Protein AF-A0AAV7KMP4-F1 (afdb_monomer_lite)

Sequence (176 aa):
MRSPEFLTDLALMFDTLYELSNLSQMLQNREMTIISADKLIRKTIRRLEALQFKLGSKSLEVQTAVHSLSFHSITLHNQNIVTINKQRFLECLVNRMKDRLFVTTFSRSPTDQNICNTLMSEFSILNEDSWPIEHQPGYGESEIKSLCQRFGLNESLYVDTFVTIMKIPVHSCHPQ

Secondary structure (DSSP, 8-state):
---HHHHHHHHHHHHHHHHHHHHHHHHT-TT--HHHHHHHHHHHHHHHHHHHHS--HHHHHHHHHHHTTEETTEEP----PPPP-HHHHHHHHHHHHHTTSHHHHH-SSHHHHHHHHHHHHHHHTT-GGGS-SS--TTTTHHHHHHHHHHHT--HHHHHHHHHHHHT---------

pLDDT: mean 84.51, std 13.26, range [30.67, 97.31]

Organism: NCBI:txid111878

Structure (mmCIF, N/CA/C/O backbone):
data_AF-A0AAV7KMP4-F1
#
_entry.id   AF-A0AAV7KMP4-F1
#
loop_
_atom_site.group_PDB
_atom_site.id
_atom_site.type_symbol
_atom_site.label_atom_id
_atom_site.label_alt_id
_atom_site.label_comp_id
_atom_site.label_asym_id
_atom_site.label_entity_id
_atom_site.label_seq_id
_atom_site.pdbx_PDB_ins_code
_atom_site.Cartn_x
_atom_site.Cartn_y
_atom_site.Cartn_z
_atom_site.occupancy
_atom_site.B_iso_or_equiv
_atom_site.auth_seq_id
_atom_site.auth_comp_id
_atom_site.auth_asym_id
_atom_site.auth_atom_id
_atom_site.pdbx_PDB_model_num
ATOM 1 N N . MET A 1 1 ? -28.454 -0.815 19.092 1.00 59.06 1 MET A N 1
ATOM 2 C CA . MET A 1 1 ? -26.990 -0.725 18.902 1.00 59.06 1 MET A CA 1
ATOM 3 C C . MET A 1 1 ? -26.398 0.193 19.969 1.00 59.06 1 MET A C 1
ATOM 5 O O . MET A 1 1 ? -26.252 1.380 19.727 1.00 59.06 1 MET A O 1
ATOM 9 N N . ARG A 1 2 ? -26.156 -0.320 21.181 1.00 76.94 2 ARG A N 1
ATOM 10 C CA . ARG A 1 2 ? -25.552 0.436 22.301 1.00 76.94 2 ARG A CA 1
ATOM 11 C C . ARG A 1 2 ? -24.464 -0.399 22.980 1.00 76.94 2 ARG A C 1
ATOM 13 O O . ARG A 1 2 ? -24.413 -0.445 24.195 1.00 76.94 2 ARG A O 1
ATOM 20 N N . SER A 1 3 ? -23.674 -1.126 22.198 1.00 87.12 3 SER A N 1
ATOM 21 C CA . SER A 1 3 ? -22.664 -2.053 22.712 1.00 87.12 3 SER A CA 1
ATOM 22 C C . SER A 1 3 ? -21.264 -1.473 22.484 1.00 87.12 3 SER A C 1
ATOM 24 O O . SER A 1 3 ? -20.972 -1.059 21.355 1.00 87.12 3 SER A O 1
ATOM 26 N N . PRO A 1 4 ? -20.409 -1.426 23.524 1.00 88.44 4 PRO A N 1
ATOM 27 C CA . PRO A 1 4 ? -18.989 -1.105 23.384 1.00 88.44 4 PRO A CA 1
ATOM 28 C C . PRO A 1 4 ? -18.275 -2.001 22.370 1.00 88.44 4 PRO A C 1
ATOM 30 O O . PRO A 1 4 ? -17.462 -1.518 21.583 1.00 88.44 4 PRO A O 1
ATOM 33 N N . GLU A 1 5 ? -18.611 -3.292 22.359 1.00 91.00 5 GLU A N 1
ATO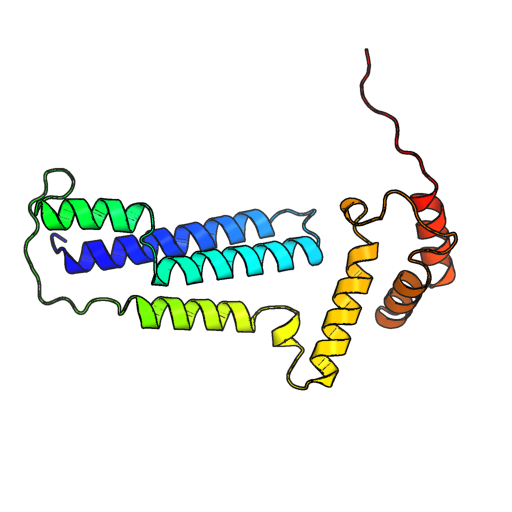M 34 C CA . GLU A 1 5 ? -18.045 -4.304 21.466 1.00 91.00 5 GLU A CA 1
ATOM 35 C C . GLU A 1 5 ? -18.305 -3.941 20.000 1.00 91.00 5 GLU A C 1
ATOM 37 O O . GLU A 1 5 ? -17.371 -3.798 19.212 1.00 91.00 5 GLU A O 1
ATOM 42 N N . PHE A 1 6 ? -19.569 -3.672 19.661 1.00 90.62 6 PHE A N 1
ATOM 43 C CA . PHE A 1 6 ? -19.962 -3.250 18.317 1.00 90.62 6 PHE A CA 1
ATOM 44 C C . PHE A 1 6 ? -19.290 -1.938 17.889 1.00 90.62 6 PHE A C 1
ATOM 46 O O . PHE A 1 6 ? -18.834 -1.818 16.754 1.00 90.62 6 PHE A O 1
ATOM 53 N N . LEU A 1 7 ? -19.230 -0.941 18.780 1.00 91.62 7 LEU A N 1
ATOM 54 C CA . LEU A 1 7 ? -18.573 0.334 18.473 1.00 91.62 7 LEU A CA 1
ATOM 55 C C . LEU A 1 7 ? -17.077 0.154 18.212 1.00 91.62 7 LEU A C 1
ATOM 57 O O . LEU A 1 7 ? -16.539 0.797 17.313 1.00 91.62 7 LEU A O 1
ATOM 61 N N . THR A 1 8 ? -16.417 -0.721 18.971 1.00 92.50 8 THR A N 1
ATOM 62 C CA . THR A 1 8 ? -14.990 -1.020 18.795 1.00 92.50 8 THR A CA 1
ATOM 63 C C . THR A 1 8 ? -14.733 -1.660 17.431 1.00 92.50 8 THR A C 1
ATOM 65 O O . THR A 1 8 ? -13.835 -1.223 16.709 1.00 92.50 8 THR A O 1
ATOM 68 N N . ASP A 1 9 ? -15.564 -2.627 17.036 1.00 94.50 9 ASP A N 1
ATOM 69 C CA . ASP A 1 9 ? -15.483 -3.265 15.719 1.00 94.50 9 ASP A CA 1
ATOM 70 C C . ASP A 1 9 ? -15.747 -2.267 14.584 1.00 94.50 9 ASP A C 1
ATOM 72 O O . ASP A 1 9 ? -15.010 -2.227 13.596 1.00 94.50 9 ASP A O 1
ATOM 76 N N . LEU A 1 10 ? -16.758 -1.407 14.740 1.00 94.12 10 LEU A N 1
ATOM 77 C CA . LEU A 1 10 ? -17.085 -0.380 13.755 1.00 94.12 10 LEU A CA 1
ATOM 78 C C . LEU A 1 10 ? -15.946 0.631 13.587 1.00 94.12 10 LEU A C 1
ATOM 80 O O . LEU A 1 10 ? -15.636 1.021 12.463 1.00 94.12 10 LEU A O 1
ATOM 84 N N . ALA A 1 11 ? -15.305 1.040 14.681 1.00 94.75 11 ALA A N 1
ATOM 85 C CA . ALA A 1 11 ? -14.173 1.957 14.637 1.00 94.75 11 ALA A CA 1
ATOM 86 C C . ALA A 1 11 ? -12.963 1.343 13.921 1.00 94.75 11 ALA A C 1
ATOM 88 O O . ALA A 1 11 ? -12.363 1.995 13.065 1.00 94.75 11 ALA A O 1
ATOM 89 N N . LEU A 1 12 ? -12.662 0.070 14.202 1.00 96.19 12 LEU A N 1
ATOM 90 C CA . LEU A 1 12 ? -11.618 -0.680 13.503 1.00 96.19 12 LEU A CA 1
ATOM 91 C C . LEU A 1 12 ? -11.901 -0.763 11.997 1.00 96.19 12 LEU A C 1
ATOM 93 O O . LEU A 1 12 ? -11.010 -0.518 11.177 1.00 96.19 12 LEU A O 1
ATOM 97 N N . MET A 1 13 ? -13.141 -1.096 11.625 1.00 96.44 13 MET A N 1
ATOM 98 C CA . MET A 1 13 ? -13.564 -1.135 10.226 1.00 96.44 13 MET A CA 1
ATOM 99 C C . MET A 1 13 ? -13.453 0.241 9.574 1.00 96.44 13 MET A C 1
ATOM 101 O O . MET A 1 13 ? -12.966 0.329 8.451 1.00 96.44 13 MET A O 1
ATOM 105 N N . PHE A 1 14 ? -13.853 1.307 10.267 1.00 96.81 14 PHE A N 1
ATOM 106 C CA . PHE A 1 14 ? -13.772 2.669 9.752 1.00 96.81 14 PHE A CA 1
ATOM 107 C C . PHE A 1 14 ? -12.330 3.074 9.450 1.00 96.81 14 PHE A C 1
ATOM 109 O O . PHE A 1 14 ? -12.043 3.486 8.329 1.00 96.81 14 PHE A O 1
ATOM 116 N N . ASP A 1 15 ? -11.418 2.929 10.416 1.00 97.00 15 ASP A N 1
ATOM 117 C CA . ASP A 1 15 ? -10.007 3.294 10.236 1.00 97.00 15 ASP A CA 1
ATOM 118 C C . ASP A 1 15 ? -9.378 2.512 9.069 1.00 97.00 15 ASP A C 1
ATOM 120 O O . ASP A 1 15 ? -8.630 3.059 8.259 1.00 97.00 15 ASP A O 1
ATOM 124 N N . THR A 1 16 ? -9.745 1.235 8.93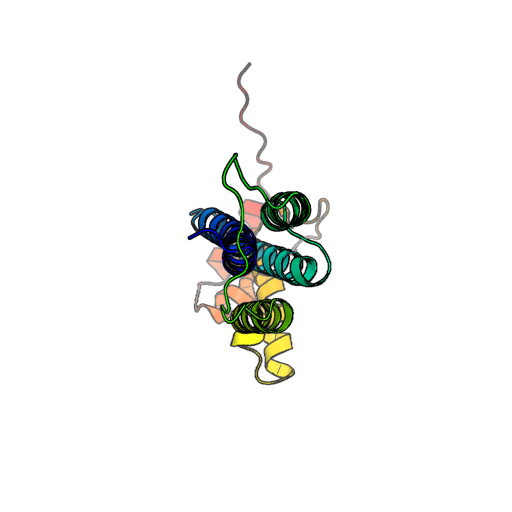5 1.00 97.00 16 THR A N 1
ATOM 125 C CA . THR A 1 16 ? -9.281 0.370 7.844 1.00 97.00 16 THR A CA 1
ATOM 126 C C . THR A 1 16 ? -9.846 0.799 6.488 1.00 97.00 16 THR A C 1
ATOM 128 O O . THR A 1 16 ? -9.104 0.951 5.517 1.00 97.00 16 THR A O 1
ATOM 131 N N . LEU A 1 17 ? -11.162 1.011 6.403 1.00 97.31 17 LEU A N 1
ATOM 132 C CA . LEU A 1 17 ? -11.842 1.440 5.180 1.00 97.31 17 LEU A CA 1
ATOM 133 C C . LEU A 1 17 ? -11.388 2.827 4.738 1.00 97.31 17 LEU A C 1
ATOM 135 O O . LEU A 1 17 ? -11.314 3.076 3.540 1.00 97.31 17 LEU A O 1
ATOM 139 N N . TYR A 1 18 ? -11.045 3.709 5.674 1.00 96.88 18 TYR A N 1
ATOM 140 C CA . TYR A 1 18 ? -10.494 5.022 5.369 1.00 96.88 18 TYR A CA 1
ATOM 141 C C . TYR A 1 18 ? -9.171 4.910 4.598 1.00 96.88 18 TYR A C 1
ATOM 143 O O . TYR A 1 18 ? -9.020 5.518 3.537 1.00 96.88 18 TYR A O 1
ATOM 151 N N . GLU A 1 19 ? -8.235 4.077 5.062 1.00 96.81 19 GLU A N 1
ATOM 152 C CA . GLU A 1 19 ? -6.967 3.850 4.353 1.00 96.81 19 GLU A CA 1
ATOM 153 C C . GLU A 1 19 ? -7.171 3.201 2.976 1.00 96.81 19 GLU A C 1
ATOM 155 O O . GLU A 1 19 ? -6.521 3.589 2.001 1.00 96.81 19 GLU A O 1
ATOM 160 N N . LEU A 1 20 ? -8.106 2.253 2.866 1.00 96.25 20 LEU A N 1
ATOM 161 C CA . LEU A 1 20 ? -8.442 1.612 1.590 1.00 96.25 20 LEU A CA 1
ATOM 162 C C . LEU A 1 20 ? -9.141 2.571 0.619 1.00 96.25 20 LEU A C 1
ATOM 164 O O . LEU A 1 20 ? -8.849 2.548 -0.576 1.00 96.25 20 LEU A O 1
ATOM 168 N N . SER A 1 21 ? -10.031 3.428 1.116 1.00 97.31 21 SER A N 1
ATOM 169 C CA . SER A 1 21 ? -10.719 4.449 0.325 1.00 97.31 21 SER A CA 1
ATOM 170 C C . SER A 1 21 ? -9.722 5.457 -0.231 1.00 97.31 21 SER A C 1
ATOM 172 O O . SER A 1 21 ? -9.739 5.730 -1.429 1.00 97.31 21 SER A O 1
ATOM 174 N N . ASN A 1 22 ? -8.804 5.946 0.608 1.00 96.56 22 ASN A N 1
ATOM 175 C CA . ASN A 1 22 ? -7.741 6.848 0.173 1.00 96.56 22 ASN A CA 1
ATOM 176 C C . ASN A 1 22 ? -6.878 6.199 -0.915 1.00 96.56 22 ASN A C 1
ATOM 178 O O . ASN A 1 22 ? -6.633 6.813 -1.949 1.00 96.56 22 ASN A O 1
ATOM 182 N N . LEU A 1 23 ? -6.452 4.944 -0.717 1.00 96.06 23 LEU A N 1
ATOM 183 C CA . LEU A 1 23 ? -5.695 4.214 -1.736 1.00 96.06 23 LEU A CA 1
ATOM 184 C C . LEU A 1 23 ? -6.487 4.102 -3.045 1.00 96.06 23 LEU A C 1
ATOM 186 O O . LEU A 1 23 ? -5.951 4.413 -4.103 1.00 96.06 23 LEU A O 1
ATOM 190 N N . SER A 1 24 ? -7.755 3.692 -2.973 1.00 96.06 24 SER A N 1
ATOM 191 C CA . SER A 1 24 ? -8.632 3.555 -4.140 1.00 96.06 24 SER A CA 1
ATOM 192 C C . SER A 1 24 ? -8.760 4.868 -4.912 1.00 96.06 24 SER A C 1
ATOM 194 O O . SER A 1 24 ? -8.582 4.882 -6.126 1.00 96.06 24 SER A O 1
ATOM 196 N N . GLN A 1 25 ? -8.994 5.983 -4.216 1.00 97.12 25 GLN A N 1
ATOM 197 C CA . GLN A 1 25 ? -9.084 7.307 -4.832 1.00 97.12 25 GLN A CA 1
ATOM 198 C C . GLN A 1 25 ? -7.778 7.712 -5.516 1.00 97.12 25 GLN A C 1
ATOM 200 O O . GLN A 1 25 ? -7.805 8.194 -6.645 1.00 97.12 25 GLN A O 1
ATOM 205 N N . MET A 1 26 ? -6.631 7.486 -4.870 1.00 95.81 26 MET A N 1
ATOM 206 C CA . MET A 1 26 ? -5.338 7.814 -5.470 1.00 95.81 26 MET A CA 1
ATOM 207 C C . MET A 1 26 ? -5.063 6.964 -6.717 1.00 95.81 26 MET A C 1
ATOM 209 O O . MET A 1 26 ? -4.617 7.501 -7.726 1.00 95.81 26 MET A O 1
ATOM 213 N N . LEU A 1 27 ? -5.366 5.662 -6.676 1.00 94.19 27 LEU A N 1
ATOM 214 C CA . LEU A 1 27 ? -5.171 4.742 -7.805 1.00 94.19 27 LEU A CA 1
ATOM 215 C C . LEU A 1 27 ? -6.098 5.021 -8.998 1.00 94.19 27 LEU A C 1
ATOM 217 O O . LEU A 1 27 ? -5.802 4.573 -10.099 1.00 94.19 27 LEU A O 1
ATOM 221 N N . GLN A 1 28 ? -7.192 5.760 -8.806 1.00 95.44 28 GLN A N 1
ATOM 222 C CA . GLN A 1 28 ? -8.085 6.178 -9.893 1.00 95.44 28 GLN A CA 1
ATOM 223 C C . GLN A 1 28 ? -7.536 7.356 -10.717 1.00 95.44 28 GLN A C 1
ATOM 225 O O . GLN A 1 28 ? -8.155 7.735 -11.714 1.00 95.44 28 GLN A O 1
ATOM 230 N N . ASN A 1 29 ? -6.392 7.942 -10.340 1.00 94.06 29 ASN A N 1
ATOM 231 C CA . ASN A 1 29 ? -5.748 8.972 -11.151 1.00 94.06 29 ASN A CA 1
ATOM 232 C C . ASN A 1 29 ? -5.337 8.398 -12.523 1.00 94.06 29 ASN A C 1
ATOM 234 O O . ASN A 1 29 ? -4.634 7.393 -12.597 1.00 94.06 29 ASN A O 1
ATOM 238 N N . ARG A 1 30 ? -5.745 9.057 -13.614 1.00 91.62 30 ARG A N 1
ATOM 239 C CA . ARG A 1 30 ? -5.421 8.643 -14.992 1.00 91.62 30 ARG A CA 1
ATOM 240 C C . ARG A 1 30 ? -3.934 8.747 -15.320 1.00 91.62 30 ARG A C 1
ATOM 242 O O . ARG A 1 30 ? -3.458 8.004 -16.166 1.00 91.62 30 ARG A O 1
ATOM 249 N N . GLU A 1 31 ? -3.221 9.635 -14.639 1.00 90.12 31 GLU A N 1
ATOM 250 C CA . GLU A 1 31 ? -1.772 9.823 -14.781 1.00 90.12 31 GLU A CA 1
ATOM 251 C C . GLU A 1 31 ? -0.977 8.918 -13.821 1.00 90.12 31 GLU A C 1
ATOM 253 O O . GLU A 1 31 ? 0.233 9.066 -13.659 1.00 90.12 31 GLU A O 1
ATOM 258 N N . MET A 1 32 ? -1.640 7.970 -13.146 1.00 90.62 32 MET A N 1
ATOM 259 C CA . MET A 1 32 ? -0.979 7.042 -12.234 1.00 90.62 32 MET A CA 1
ATOM 260 C C . MET A 1 32 ? 0.004 6.140 -12.986 1.00 90.62 32 MET A C 1
ATOM 262 O O . MET A 1 32 ? -0.390 5.282 -13.774 1.00 90.62 32 MET A O 1
ATOM 266 N N . THR A 1 33 ? 1.292 6.273 -12.675 1.00 89.00 33 THR A N 1
ATOM 267 C CA . THR A 1 33 ? 2.317 5.348 -13.167 1.00 89.00 33 THR A CA 1
ATOM 268 C C . THR A 1 33 ? 2.333 4.062 -12.341 1.00 89.00 33 THR A C 1
ATOM 270 O O . THR A 1 33 ? 1.991 4.055 -11.155 1.00 89.00 33 THR A O 1
ATOM 273 N N . ILE A 1 34 ? 2.800 2.963 -12.939 1.00 86.75 34 ILE A N 1
ATOM 274 C CA . ILE A 1 34 ? 2.973 1.673 -12.246 1.00 86.75 34 ILE A CA 1
ATOM 275 C C . ILE A 1 34 ? 3.880 1.830 -11.012 1.00 86.75 34 ILE A C 1
ATOM 277 O O . ILE A 1 34 ? 3.600 1.267 -9.953 1.00 86.75 34 ILE A O 1
ATOM 281 N N . ILE A 1 35 ? 4.930 2.652 -11.119 1.00 86.75 35 ILE A N 1
ATOM 282 C CA . ILE A 1 35 ? 5.872 2.934 -10.028 1.00 86.75 35 ILE A CA 1
ATOM 283 C C . ILE A 1 35 ? 5.182 3.655 -8.868 1.00 86.75 35 ILE A C 1
ATOM 285 O O . ILE A 1 35 ? 5.343 3.274 -7.706 1.00 86.75 35 ILE A O 1
ATOM 289 N N . SER A 1 36 ? 4.406 4.696 -9.169 1.00 88.75 36 SER A N 1
ATOM 290 C CA . SER A 1 36 ? 3.661 5.445 -8.159 1.00 88.75 36 SER A CA 1
ATOM 291 C C . SER A 1 36 ? 2.577 4.582 -7.514 1.00 88.75 36 SER A C 1
ATOM 293 O O . SER A 1 36 ? 2.443 4.596 -6.289 1.00 88.75 36 SER A O 1
ATOM 295 N N . ALA A 1 37 ? 1.875 3.757 -8.294 1.00 90.69 37 ALA A N 1
ATOM 296 C CA . ALA A 1 37 ? 0.882 2.818 -7.784 1.00 90.69 37 ALA A CA 1
ATOM 297 C C . ALA A 1 37 ? 1.494 1.812 -6.794 1.00 90.69 37 ALA A C 1
ATOM 299 O O . ALA A 1 37 ? 0.982 1.661 -5.683 1.00 90.69 37 ALA A O 1
ATOM 300 N N . ASP A 1 38 ? 2.619 1.173 -7.140 1.00 88.75 38 ASP A N 1
ATOM 301 C CA . ASP A 1 38 ? 3.323 0.240 -6.245 1.00 88.75 38 ASP A CA 1
ATOM 302 C C . ASP A 1 38 ? 3.767 0.935 -4.944 1.00 88.75 38 ASP A C 1
ATOM 304 O O . ASP A 1 38 ? 3.522 0.421 -3.845 1.00 88.75 38 ASP A O 1
ATOM 308 N N . LYS A 1 39 ? 4.321 2.154 -5.039 1.00 89.50 39 LYS A N 1
ATOM 309 C CA . LYS A 1 39 ? 4.680 2.969 -3.864 1.00 89.50 39 LYS A CA 1
ATOM 310 C C . LYS A 1 39 ? 3.469 3.239 -2.965 1.00 89.50 39 LYS A C 1
ATOM 312 O O . LYS A 1 39 ? 3.590 3.130 -1.741 1.00 89.50 39 LYS A O 1
ATOM 317 N N . LEU A 1 4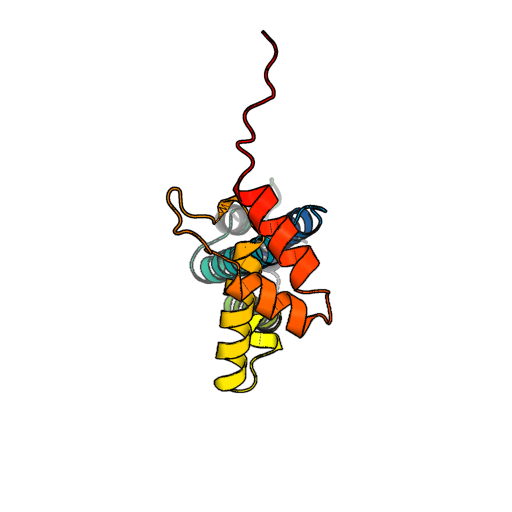0 ? 2.314 3.577 -3.540 1.00 93.44 40 LEU A N 1
ATOM 318 C CA . LEU A 1 40 ? 1.087 3.847 -2.787 1.00 93.44 40 LEU A CA 1
ATOM 319 C C . LEU A 1 40 ? 0.549 2.602 -2.092 1.00 93.44 40 LEU A C 1
ATOM 321 O O . LEU A 1 40 ? 0.266 2.661 -0.897 1.00 93.44 40 LEU A O 1
ATOM 325 N N . ILE A 1 41 ? 0.485 1.465 -2.788 1.00 93.50 41 ILE A N 1
ATOM 326 C CA . ILE A 1 41 ? 0.025 0.203 -2.195 1.00 93.50 41 ILE A CA 1
ATOM 327 C C . ILE A 1 41 ? 0.931 -0.182 -1.018 1.00 93.50 41 ILE A C 1
ATOM 329 O O . ILE A 1 41 ? 0.433 -0.474 0.071 1.00 93.50 41 ILE A O 1
ATOM 333 N N . ARG A 1 42 ? 2.262 -0.105 -1.175 1.00 92.88 42 ARG A N 1
ATOM 334 C CA . ARG A 1 42 ? 3.218 -0.377 -0.082 1.00 92.88 42 ARG A CA 1
ATOM 335 C C . ARG A 1 42 ? 3.066 0.591 1.085 1.00 92.88 42 ARG A C 1
ATOM 337 O O . ARG A 1 42 ? 3.164 0.178 2.239 1.00 92.88 42 ARG A O 1
ATOM 344 N N . LYS A 1 43 ? 2.833 1.875 0.809 1.00 94.88 43 LYS A N 1
ATOM 345 C CA . LYS A 1 43 ? 2.579 2.884 1.845 1.00 94.88 43 LYS A CA 1
ATOM 346 C C . LYS A 1 43 ? 1.307 2.557 2.629 1.00 94.88 43 LYS A C 1
ATOM 348 O O . LYS A 1 43 ? 1.346 2.604 3.856 1.00 94.88 43 LYS A O 1
ATOM 353 N N . THR A 1 44 ? 0.221 2.186 1.955 1.00 96.44 44 THR A N 1
ATOM 354 C CA . THR A 1 44 ? -1.033 1.782 2.607 1.00 96.44 44 THR A CA 1
ATOM 355 C C . THR A 1 44 ? -0.863 0.500 3.416 1.00 96.44 44 THR A C 1
ATOM 357 O O . THR A 1 44 ? -1.311 0.455 4.557 1.00 96.44 44 THR A O 1
ATOM 360 N N . ILE A 1 45 ? -0.133 -0.499 2.902 1.00 96.12 45 ILE A N 1
ATOM 361 C CA . ILE A 1 45 ? 0.220 -1.712 3.661 1.00 96.12 45 ILE A CA 1
ATOM 362 C C . ILE A 1 45 ? 0.905 -1.344 4.982 1.00 96.12 45 ILE A C 1
ATOM 364 O O . ILE A 1 45 ? 0.458 -1.788 6.035 1.00 96.12 45 ILE A O 1
ATOM 368 N N . ARG A 1 46 ? 1.920 -0.470 4.952 1.00 95.81 46 ARG A N 1
ATOM 369 C CA . ARG A 1 46 ? 2.622 -0.024 6.170 1.00 95.81 46 ARG A CA 1
ATOM 370 C C . ARG A 1 46 ? 1.701 0.686 7.160 1.00 95.81 46 ARG A C 1
ATOM 372 O O . ARG A 1 46 ? 1.865 0.532 8.366 1.00 95.81 46 ARG A O 1
ATOM 379 N N . ARG A 1 47 ? 0.733 1.472 6.677 1.00 95.56 47 ARG A N 1
ATOM 380 C CA . ARG A 1 47 ? -0.261 2.124 7.546 1.00 95.56 47 ARG A CA 1
ATOM 381 C C . ARG A 1 47 ? -1.180 1.105 8.215 1.00 95.56 47 ARG A C 1
ATOM 383 O O . ARG A 1 47 ? -1.406 1.205 9.415 1.00 95.56 47 ARG A O 1
ATOM 390 N N . LEU A 1 48 ? -1.649 0.101 7.476 1.00 96.12 48 LEU A N 1
ATOM 391 C CA . LEU A 1 48 ? -2.469 -0.985 8.021 1.00 96.12 48 LEU A CA 1
ATOM 392 C C . LEU A 1 48 ? -1.685 -1.877 8.998 1.00 96.12 48 LEU A C 1
ATOM 394 O O . LEU A 1 48 ? -2.231 -2.298 10.013 1.00 96.12 48 LEU A O 1
ATOM 398 N N . GLU A 1 49 ? -0.398 -2.122 8.747 1.00 95.81 49 GLU A N 1
ATOM 399 C CA . GLU A 1 49 ? 0.503 -2.774 9.709 1.00 95.81 49 GLU A CA 1
ATOM 400 C C . GLU A 1 49 ? 0.644 -1.936 10.984 1.00 95.81 49 GLU A C 1
ATOM 402 O O . GLU A 1 49 ? 0.533 -2.462 12.090 1.00 95.81 49 GLU A O 1
ATOM 407 N N . ALA A 1 50 ? 0.805 -0.616 10.854 1.00 95.31 50 ALA A N 1
ATOM 408 C CA . ALA A 1 50 ? 0.870 0.279 12.003 1.00 95.31 50 ALA A CA 1
ATOM 409 C C . ALA A 1 50 ? -0.422 0.262 12.838 1.00 95.31 50 ALA A C 1
ATOM 411 O O . ALA A 1 50 ? -0.335 0.399 14.059 1.00 95.31 50 ALA A O 1
ATOM 412 N N . LEU A 1 51 ? -1.594 0.024 12.228 1.00 94.38 51 LEU A N 1
ATOM 413 C CA . LEU A 1 51 ? -2.859 -0.119 12.962 1.00 94.38 51 LEU A CA 1
ATOM 414 C C . LEU A 1 51 ? -2.860 -1.308 13.931 1.00 94.38 51 LEU A C 1
ATOM 416 O O . LEU A 1 51 ? -3.646 -1.317 14.878 1.00 94.38 51 LEU A O 1
ATOM 420 N N . GLN A 1 52 ? -1.984 -2.302 13.753 1.00 90.81 52 GLN A N 1
ATOM 421 C CA . GLN A 1 52 ? -1.859 -3.418 14.698 1.00 90.81 52 GLN A CA 1
ATOM 422 C C . GLN A 1 52 ? -1.351 -2.915 16.055 1.00 90.81 52 GLN A C 1
ATOM 424 O O . GLN A 1 52 ? -1.931 -3.245 17.092 1.00 90.81 52 GLN A O 1
ATOM 429 N N . PHE A 1 53 ? -0.357 -2.025 16.032 1.00 90.50 53 PHE A N 1
ATOM 430 C CA . PHE A 1 53 ? 0.339 -1.518 17.217 1.00 90.50 53 PHE A CA 1
ATOM 431 C C . PHE A 1 53 ? -0.211 -0.181 17.729 1.00 90.50 53 PHE A C 1
ATOM 433 O O . PHE A 1 53 ? -0.150 0.098 18.924 1.00 90.50 53 PHE A O 1
ATOM 440 N N . LYS A 1 54 ? -0.764 0.650 16.841 1.00 92.81 54 LYS A N 1
ATOM 441 C CA . LYS A 1 54 ? -1.292 1.984 17.145 1.00 92.81 54 LYS A CA 1
ATOM 442 C C . LYS A 1 54 ? -2.768 2.066 16.767 1.00 92.81 54 LYS A C 1
ATOM 444 O O . LYS A 1 54 ? -3.170 1.576 15.721 1.00 92.81 54 LYS A O 1
ATOM 449 N N . LEU A 1 55 ? -3.589 2.692 17.607 1.00 88.06 55 LEU A N 1
ATOM 450 C CA . LEU A 1 55 ? -4.995 2.927 17.270 1.00 88.06 55 LEU A CA 1
ATOM 451 C C . LEU A 1 55 ? -5.128 3.986 16.169 1.00 88.06 55 LEU A C 1
ATOM 453 O O . LEU A 1 55 ? -4.395 4.979 16.160 1.00 88.06 55 LEU A O 1
ATOM 457 N N . GLY A 1 56 ? -6.076 3.764 15.256 1.00 91.31 56 GLY A N 1
ATOM 458 C CA . GLY A 1 56 ? -6.514 4.785 14.312 1.00 91.31 56 GLY A CA 1
ATOM 459 C C . GLY A 1 56 ? -7.331 5.875 15.008 1.00 91.31 56 GLY A C 1
ATOM 460 O O . GLY A 1 56 ? -7.633 5.788 16.202 1.00 91.31 56 GLY A O 1
ATOM 461 N N . SER A 1 57 ? -7.654 6.939 14.275 1.00 93.12 57 SER A N 1
ATOM 462 C CA . SER A 1 57 ? -8.309 8.115 14.852 1.00 93.12 57 SER A CA 1
ATOM 463 C C . SER A 1 57 ? -9.695 7.783 15.401 1.00 93.12 57 SER A C 1
ATOM 465 O O . SER A 1 57 ? -10.021 8.220 16.506 1.00 93.12 57 SER A O 1
ATOM 467 N N . LYS A 1 58 ? -10.484 6.962 14.692 1.00 93.75 58 LYS A N 1
ATOM 468 C CA . LYS A 1 58 ? -11.799 6.533 15.184 1.00 93.75 58 LYS A CA 1
ATOM 469 C C . LYS A 1 58 ? -11.700 5.506 16.290 1.00 93.75 58 LYS A C 1
ATOM 471 O O . LYS A 1 58 ? -12.457 5.597 17.254 1.00 93.75 58 LYS A O 1
ATOM 476 N N . SER A 1 59 ? -10.749 4.583 16.215 1.00 93.19 59 SER A N 1
ATOM 477 C CA . SER A 1 59 ? -10.511 3.634 17.306 1.00 93.19 59 SER A CA 1
ATOM 478 C C . SER A 1 59 ? -10.128 4.342 18.612 1.00 93.19 59 SER A C 1
ATOM 480 O O . SER A 1 59 ? -10.562 3.918 19.679 1.00 93.19 59 SER A O 1
ATOM 482 N N . LEU A 1 60 ? -9.367 5.441 18.547 1.00 93.94 60 LEU A N 1
ATOM 483 C CA . LEU A 1 60 ? -9.003 6.247 19.718 1.00 93.94 60 LEU A CA 1
ATOM 484 C C . LEU A 1 60 ? -10.207 7.009 20.304 1.00 93.94 60 LEU A C 1
ATOM 486 O O . LEU A 1 60 ? -10.401 7.036 21.522 1.00 93.94 60 LEU A O 1
ATOM 490 N N . GLU A 1 61 ? -11.037 7.598 19.438 1.00 93.06 61 GLU A N 1
ATOM 491 C CA . GLU A 1 61 ? -12.290 8.259 19.829 1.00 93.06 61 GLU A CA 1
ATOM 492 C C . GLU A 1 61 ? -13.219 7.277 20.560 1.00 93.06 61 GLU A C 1
ATOM 494 O O . GLU A 1 61 ? -13.685 7.555 21.667 1.00 93.06 61 GLU A O 1
ATOM 499 N N . VAL A 1 62 ? -13.427 6.091 19.981 1.00 91.75 62 VAL A N 1
ATOM 500 C CA . VAL A 1 62 ? -14.274 5.054 20.577 1.00 91.75 62 VAL A CA 1
ATOM 501 C C . VAL A 1 62 ? -13.670 4.495 21.859 1.00 91.75 62 VAL A C 1
ATOM 503 O O . VAL A 1 62 ? -14.408 4.311 22.820 1.00 91.75 62 VAL A O 1
ATOM 506 N N . GLN A 1 63 ? -12.353 4.294 21.944 1.00 91.94 63 GLN A N 1
ATOM 507 C CA . GLN A 1 63 ? -11.714 3.853 23.189 1.00 91.94 63 GLN A CA 1
ATOM 508 C C . GLN A 1 63 ? -12.006 4.818 24.349 1.00 91.94 63 GLN A C 1
ATOM 510 O O . GLN A 1 63 ? -12.322 4.383 25.458 1.00 91.94 63 GLN A O 1
ATOM 515 N N . THR A 1 64 ? -11.955 6.123 24.079 1.00 90.81 64 THR A N 1
ATOM 516 C CA . THR A 1 64 ? -12.275 7.159 25.071 1.00 90.81 64 THR A CA 1
ATOM 517 C C . THR A 1 64 ? -13.744 7.081 25.493 1.00 90.81 64 THR A C 1
ATOM 519 O O . THR A 1 64 ? -14.052 7.117 26.683 1.00 90.81 64 THR A O 1
ATOM 522 N N . ALA A 1 65 ? -14.650 6.896 24.532 1.00 88.00 65 ALA A N 1
ATO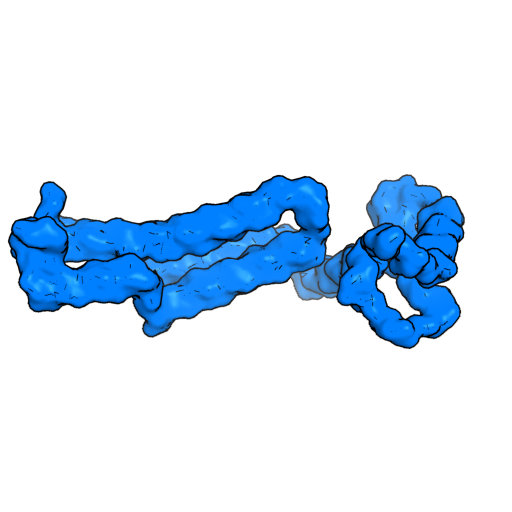M 523 C CA . ALA A 1 65 ? -16.086 6.789 24.781 1.00 88.00 65 ALA A CA 1
ATOM 524 C C . ALA A 1 65 ? -16.504 5.508 25.523 1.00 88.00 65 ALA A C 1
ATOM 526 O O . ALA A 1 65 ? -17.433 5.513 26.334 1.00 88.00 65 ALA A O 1
ATOM 527 N N . VAL A 1 66 ? -15.809 4.398 25.265 1.00 88.31 66 VAL A N 1
ATOM 528 C CA . VAL A 1 66 ? -15.991 3.142 25.999 1.00 88.31 66 VAL A CA 1
ATOM 529 C C . VAL A 1 66 ? -15.558 3.320 27.453 1.00 88.31 66 VAL A C 1
ATOM 531 O O . VAL A 1 66 ? -16.279 2.886 28.349 1.00 88.31 66 VAL A O 1
ATOM 534 N N . HIS A 1 67 ? -14.453 4.028 27.708 1.00 86.56 67 HIS A N 1
ATOM 535 C CA . HIS A 1 67 ? -14.021 4.355 29.070 1.00 86.56 67 HIS A CA 1
ATOM 536 C C . HIS A 1 67 ? -15.027 5.260 29.805 1.00 86.56 67 HIS A C 1
ATOM 538 O O . HIS A 1 67 ? -15.261 5.081 30.997 1.00 86.56 67 HIS A O 1
ATOM 544 N N . SER A 1 68 ? -15.665 6.210 29.112 1.00 85.75 68 SER A N 1
ATOM 545 C CA . SER A 1 68 ? -16.721 7.060 29.684 1.00 85.75 68 SER A CA 1
ATOM 546 C C . SER A 1 68 ? -18.118 6.423 29.681 1.00 85.75 68 SER A C 1
ATOM 548 O O . SER A 1 68 ? -19.086 7.108 30.024 1.00 85.75 68 SER A O 1
ATOM 550 N N . LEU A 1 69 ? -18.250 5.152 29.265 1.00 83.31 69 LEU A N 1
ATOM 551 C CA . LEU A 1 69 ? -19.515 4.410 29.101 1.00 83.31 69 LEU A CA 1
ATOM 552 C C . LEU A 1 69 ? -20.599 5.183 28.331 1.00 83.31 69 LEU A C 1
ATOM 554 O O . LEU A 1 69 ? -21.803 4.970 28.508 1.00 83.31 69 LEU A O 1
ATOM 558 N N . SER A 1 70 ? -20.176 6.102 27.470 1.00 84.94 70 SER A N 1
ATOM 559 C CA . SER A 1 70 ? -21.061 7.008 26.758 1.00 84.94 70 SER A CA 1
ATOM 560 C C . SER A 1 70 ? -20.428 7.456 25.451 1.00 84.94 70 SER A C 1
ATOM 562 O O . SER A 1 70 ? -19.286 7.907 25.414 1.00 84.94 70 SER A O 1
ATOM 564 N N . PHE A 1 71 ? -21.195 7.360 24.371 1.00 83.38 71 PHE A N 1
ATOM 565 C CA . PHE A 1 71 ? -20.804 7.846 23.053 1.00 83.38 71 PHE A CA 1
ATOM 566 C C . PHE A 1 71 ? -21.869 8.821 22.558 1.00 83.38 71 PHE A C 1
ATOM 568 O O . PHE A 1 71 ? -23.027 8.431 22.433 1.00 83.38 71 PHE A O 1
ATOM 575 N N . HIS A 1 72 ? -21.505 10.086 22.314 1.00 79.94 72 HIS A N 1
ATOM 576 C CA . HIS A 1 72 ? -22.436 11.133 21.858 1.00 79.94 72 HIS A CA 1
ATOM 577 C C . HIS A 1 72 ? -23.762 11.160 22.652 1.00 79.94 72 HIS A C 1
ATOM 579 O O . HIS A 1 72 ? -24.850 11.115 22.083 1.00 79.94 72 HIS A O 1
ATOM 585 N N . SER A 1 73 ? -23.661 11.180 23.987 1.00 81.19 73 SER A N 1
ATOM 586 C CA . SER A 1 73 ? -24.803 11.189 24.924 1.00 81.19 73 SER A CA 1
ATOM 587 C C . SER A 1 73 ? -25.652 9.908 24.964 1.00 81.19 73 SER A C 1
ATOM 589 O O . SER A 1 73 ? -26.695 9.881 25.616 1.00 81.19 73 SER A O 1
ATOM 591 N N . ILE A 1 74 ? -25.203 8.824 24.327 1.00 83.94 74 ILE A N 1
ATOM 592 C CA . ILE A 1 74 ? -25.826 7.499 24.403 1.00 83.94 74 ILE A CA 1
ATOM 593 C C . ILE A 1 74 ? -25.046 6.639 25.396 1.00 83.94 74 ILE A C 1
ATOM 595 O O . ILE A 1 74 ? -23.862 6.379 25.188 1.00 83.94 74 ILE A O 1
ATOM 599 N N . THR A 1 75 ? -25.711 6.157 26.447 1.00 85.69 75 THR A N 1
ATOM 600 C CA . THR A 1 75 ? -25.124 5.201 27.396 1.00 85.69 75 THR A CA 1
ATOM 601 C C . THR A 1 75 ? -24.883 3.853 26.727 1.00 85.69 75 THR A C 1
ATOM 603 O O . THR A 1 75 ? -25.755 3.323 26.029 1.00 85.69 75 THR A O 1
ATOM 606 N N . LEU A 1 76 ? -23.698 3.298 26.953 1.00 85.31 76 LEU A N 1
ATOM 607 C CA . LEU A 1 76 ? -23.309 1.997 26.435 1.00 85.31 76 LEU A CA 1
ATOM 608 C C . LEU A 1 76 ? -23.649 0.898 27.444 1.00 85.31 76 LEU A C 1
ATOM 610 O O . LEU A 1 76 ? -23.463 1.050 28.649 1.00 85.31 76 LEU A O 1
ATOM 614 N N . HIS A 1 77 ? -24.146 -0.219 26.935 1.00 84.81 77 HIS A N 1
ATOM 615 C CA . HIS A 1 77 ? -24.467 -1.416 27.691 1.00 84.81 77 HIS A CA 1
ATOM 616 C C . HIS A 1 77 ? -23.744 -2.595 27.056 1.00 84.81 77 HIS A C 1
ATOM 618 O O . HIS A 1 77 ? -23.874 -2.827 25.853 1.00 84.81 77 HIS A O 1
ATOM 624 N N . ASN A 1 78 ? -23.011 -3.348 27.869 1.00 79.75 78 ASN A N 1
ATOM 625 C CA . ASN A 1 78 ? -22.312 -4.536 27.397 1.00 79.75 78 ASN A CA 1
ATOM 626 C C . ASN A 1 78 ? -23.326 -5.537 26.838 1.00 79.75 78 ASN A C 1
ATOM 628 O O . ASN A 1 78 ? -24.359 -5.816 27.455 1.00 79.75 78 ASN A O 1
ATOM 632 N N . GLN A 1 79 ? -23.033 -6.061 25.656 1.00 79.88 79 GLN A N 1
ATOM 633 C CA . GLN A 1 79 ? -23.807 -7.123 25.029 1.00 79.88 79 GLN A CA 1
ATOM 634 C C . GLN A 1 79 ? -22.846 -8.259 24.697 1.00 79.88 79 GLN A C 1
ATOM 636 O O . GLN A 1 79 ? -21.705 -8.010 24.323 1.00 79.88 79 GLN A O 1
ATOM 641 N N . ASN A 1 80 ? -23.306 -9.507 24.806 1.00 76.06 80 ASN A N 1
ATOM 642 C CA . ASN A 1 80 ? -22.520 -10.671 24.390 1.00 76.06 80 ASN A CA 1
ATOM 643 C C . ASN A 1 80 ? -22.453 -10.736 22.858 1.00 76.06 80 ASN A C 1
ATOM 645 O O . ASN A 1 80 ? -23.138 -11.537 22.222 1.00 76.06 80 ASN A O 1
ATOM 649 N N . ILE A 1 81 ? -21.657 -9.849 22.269 1.00 85.69 81 ILE A N 1
ATOM 650 C CA . ILE A 1 81 ? -21.355 -9.798 20.845 1.00 85.69 81 ILE A CA 1
ATOM 651 C C . ILE A 1 81 ? -19.952 -10.363 20.654 1.00 85.69 81 ILE A C 1
ATOM 653 O O . ILE A 1 81 ? -19.017 -10.006 21.368 1.00 85.69 81 ILE A O 1
ATOM 657 N N . VAL A 1 82 ? -19.811 -11.260 19.681 1.00 86.81 82 VAL A N 1
ATOM 658 C CA . VAL A 1 82 ? -18.498 -11.737 19.247 1.00 86.81 82 VAL A CA 1
ATOM 659 C C . VAL A 1 82 ? -17.789 -10.588 18.540 1.00 86.81 82 VAL A C 1
ATOM 661 O O . VAL A 1 82 ? -18.274 -10.116 17.515 1.00 86.81 82 VAL A O 1
ATOM 664 N N . THR A 1 83 ? -16.655 -10.159 19.087 1.00 90.12 83 THR A N 1
ATOM 665 C CA . THR A 1 83 ? -15.849 -9.071 18.531 1.00 90.12 83 THR A CA 1
ATOM 666 C C . THR A 1 83 ? -14.908 -9.548 17.437 1.00 90.12 83 THR A C 1
ATOM 668 O O . THR A 1 83 ? -14.468 -10.705 17.400 1.00 90.12 83 THR A O 1
ATOM 671 N N . ILE A 1 84 ? -14.543 -8.630 16.548 1.00 92.81 84 ILE A N 1
ATOM 672 C CA . ILE A 1 84 ? -13.501 -8.863 15.557 1.00 92.81 84 ILE A CA 1
ATOM 673 C C . ILE A 1 84 ? -12.160 -8.998 16.283 1.00 92.81 84 ILE A C 1
ATOM 675 O O . ILE A 1 84 ? -11.719 -8.118 17.022 1.00 92.81 84 ILE A O 1
ATOM 679 N N . ASN A 1 85 ? -11.439 -10.089 16.012 1.00 94.44 85 ASN A N 1
ATOM 680 C CA . ASN A 1 85 ? -10.041 -10.185 16.417 1.00 94.44 85 ASN A CA 1
ATOM 681 C C . ASN A 1 85 ? -9.211 -9.209 15.568 1.00 94.44 85 ASN A C 1
ATOM 683 O O . ASN A 1 85 ? -8.841 -9.527 14.435 1.00 94.44 85 ASN A O 1
ATOM 687 N N . LYS A 1 86 ? -8.926 -8.028 16.131 1.00 93.50 86 LYS A N 1
ATOM 688 C CA . LYS A 1 86 ? -8.177 -6.938 15.488 1.00 93.50 86 LYS A CA 1
ATOM 689 C C . LYS A 1 86 ? -6.900 -7.422 14.808 1.00 93.50 86 LYS A C 1
ATOM 691 O O . LYS A 1 86 ? -6.652 -7.080 13.654 1.00 93.50 86 LYS A O 1
ATOM 696 N N . GLN A 1 87 ? -6.095 -8.201 15.524 1.00 94.00 87 GLN A N 1
ATOM 697 C CA . GLN A 1 87 ? -4.796 -8.638 15.032 1.00 94.00 87 GLN A CA 1
ATOM 698 C C . GLN A 1 87 ? -4.952 -9.565 13.829 1.00 94.00 87 GLN A C 1
ATOM 700 O O . GLN A 1 87 ? -4.436 -9.264 12.756 1.00 94.00 87 GLN A O 1
ATOM 705 N N . ARG A 1 88 ? -5.764 -10.618 13.962 1.00 95.31 88 ARG A N 1
ATOM 706 C CA . ARG A 1 88 ? -6.022 -11.561 12.868 1.00 95.31 88 ARG A CA 1
ATOM 707 C C . ARG A 1 88 ? -6.658 -10.876 11.658 1.00 95.31 88 ARG A C 1
ATOM 709 O O . ARG A 1 88 ? -6.302 -11.183 10.526 1.00 95.31 88 ARG A O 1
ATOM 716 N N . PHE A 1 89 ? -7.593 -9.954 11.886 1.00 96.06 89 PHE A N 1
ATOM 717 C CA . PHE A 1 89 ? -8.240 -9.186 10.825 1.00 96.06 89 PHE A CA 1
ATOM 718 C C . PHE A 1 89 ? -7.222 -8.365 10.021 1.00 96.06 89 PHE A C 1
ATOM 720 O O . PHE A 1 89 ? -7.161 -8.498 8.796 1.00 96.06 89 PHE A O 1
ATOM 727 N N . LEU A 1 90 ? -6.389 -7.572 10.703 1.00 96.50 90 LEU A N 1
ATOM 728 C CA . LEU A 1 90 ? -5.375 -6.738 10.057 1.00 96.50 90 LEU A CA 1
ATOM 729 C C . LEU A 1 90 ? -4.281 -7.577 9.389 1.00 96.50 90 LEU A C 1
ATOM 731 O O . LEU A 1 90 ? -3.881 -7.258 8.274 1.00 96.50 90 LEU A O 1
ATOM 735 N N . GLU A 1 91 ? -3.826 -8.662 10.016 1.00 96.12 91 GLU A N 1
ATOM 736 C CA . GLU A 1 91 ? -2.855 -9.593 9.428 1.00 96.12 91 GLU A CA 1
ATOM 737 C C . GLU A 1 91 ? -3.392 -10.225 8.142 1.00 96.12 91 GLU A C 1
ATOM 739 O O . GLU A 1 91 ? -2.719 -10.205 7.110 1.00 96.12 91 GLU A O 1
ATOM 744 N N . CYS A 1 92 ? -4.626 -10.744 8.167 1.00 95.62 92 CYS A N 1
ATOM 745 C CA . CYS A 1 92 ? -5.268 -11.288 6.975 1.00 95.62 92 CYS A CA 1
ATOM 746 C C . CYS A 1 92 ? -5.372 -10.231 5.872 1.00 95.62 92 CYS A C 1
ATOM 748 O O . CYS A 1 92 ? -5.013 -10.516 4.732 1.00 95.62 92 CYS A O 1
ATOM 750 N N . LEU A 1 93 ? -5.819 -9.017 6.193 1.00 95.38 93 LEU A N 1
ATOM 751 C CA . LEU A 1 93 ? -5.944 -7.942 5.212 1.00 95.38 93 LEU A CA 1
ATOM 752 C C . LEU A 1 93 ? -4.590 -7.550 4.605 1.00 95.38 93 LEU A C 1
ATOM 754 O O . LEU A 1 93 ? -4.459 -7.492 3.382 1.00 95.38 93 LEU A O 1
ATOM 758 N N . VAL A 1 94 ? -3.579 -7.323 5.444 1.00 95.44 94 VAL A N 1
ATOM 759 C CA . VAL A 1 94 ? -2.219 -6.975 5.016 1.00 95.44 94 VAL A CA 1
ATOM 760 C C . VAL A 1 94 ? -1.649 -8.057 4.104 1.00 95.44 94 VAL A C 1
ATOM 762 O O . VAL A 1 94 ? -1.109 -7.731 3.049 1.00 95.44 94 VAL A O 1
ATOM 765 N N . ASN A 1 95 ? -1.807 -9.333 4.458 1.00 93.31 95 ASN A N 1
ATOM 766 C CA . ASN A 1 95 ? -1.334 -10.441 3.631 1.00 93.31 95 ASN A CA 1
ATOM 767 C C . ASN A 1 95 ? -2.046 -10.470 2.275 1.00 93.31 95 ASN A C 1
ATOM 769 O O . ASN A 1 95 ? -1.385 -10.549 1.246 1.00 93.31 95 ASN A O 1
ATOM 773 N N . ARG A 1 96 ? -3.371 -10.278 2.245 1.00 91.62 96 ARG A N 1
ATOM 774 C CA . ARG A 1 96 ? -4.121 -10.191 0.981 1.00 91.62 96 ARG A CA 1
ATOM 775 C C . ARG A 1 96 ? -3.686 -9.018 0.110 1.00 91.62 96 ARG A C 1
ATOM 777 O O . AR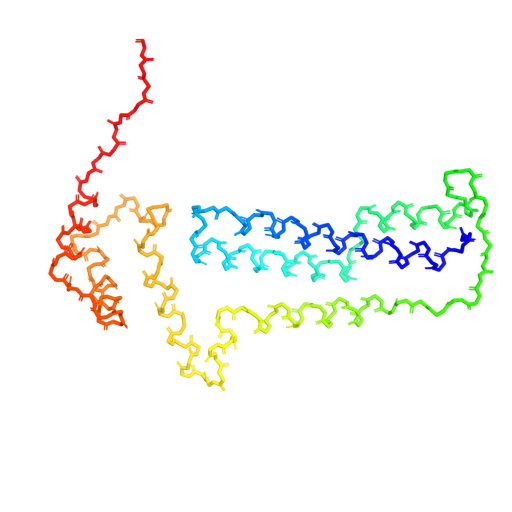G A 1 96 ? -3.683 -9.151 -1.107 1.00 91.62 96 ARG A O 1
ATOM 784 N N . MET A 1 97 ? -3.321 -7.881 0.700 1.00 91.62 97 MET A N 1
ATOM 785 C CA . MET A 1 97 ? -2.768 -6.758 -0.061 1.00 91.62 97 MET A CA 1
ATOM 786 C C . MET A 1 97 ? -1.355 -7.052 -0.564 1.00 91.62 97 MET A C 1
ATOM 788 O O . MET A 1 97 ? -1.041 -6.737 -1.710 1.00 91.62 97 MET A O 1
ATOM 792 N N . LYS A 1 98 ? -0.517 -7.692 0.259 1.00 89.94 98 LYS A N 1
ATOM 793 C CA . LYS A 1 98 ? 0.820 -8.137 -0.142 1.00 89.94 98 LYS A CA 1
ATOM 794 C C . LYS A 1 98 ? 0.750 -9.122 -1.297 1.00 89.94 98 LYS A C 1
ATOM 796 O O . LYS A 1 98 ? 1.529 -8.951 -2.219 1.00 89.94 98 LYS A O 1
ATOM 801 N N . ASP A 1 99 ? -0.203 -10.052 -1.317 1.00 84.38 99 ASP A N 1
ATOM 802 C CA . ASP A 1 99 ? -0.421 -11.001 -2.425 1.00 84.38 99 ASP A CA 1
ATOM 803 C C . ASP A 1 99 ? -0.736 -10.313 -3.765 1.00 84.38 99 ASP A C 1
ATOM 805 O O . ASP A 1 99 ? -0.606 -10.926 -4.819 1.00 84.38 99 ASP A O 1
ATOM 809 N N . ARG A 1 100 ? -1.186 -9.052 -3.735 1.00 77.50 100 ARG A N 1
ATOM 810 C CA . ARG A 1 100 ? -1.516 -8.251 -4.925 1.00 77.50 100 ARG A CA 1
ATOM 811 C C . ARG A 1 100 ? -0.405 -7.295 -5.341 1.00 77.50 100 ARG A C 1
ATOM 813 O O . ARG A 1 100 ? -0.580 -6.564 -6.313 1.00 77.50 100 ARG A O 1
ATOM 820 N N . LEU A 1 101 ? 0.720 -7.267 -4.625 1.00 80.75 101 LEU A N 1
ATOM 821 C CA . LEU A 1 101 ? 1.879 -6.510 -5.082 1.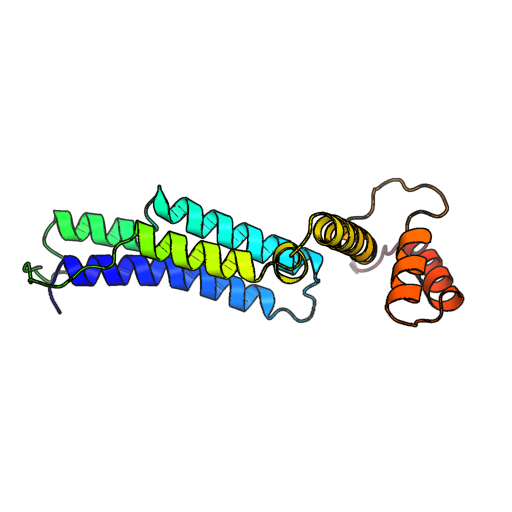00 80.75 101 LEU A CA 1
ATOM 822 C C . LEU A 1 101 ? 2.386 -7.108 -6.394 1.00 80.75 101 LEU A C 1
ATOM 824 O O . LEU A 1 101 ? 2.350 -8.320 -6.612 1.00 80.75 101 LEU A O 1
ATOM 828 N N . PHE A 1 102 ? 2.889 -6.236 -7.261 1.00 70.44 102 PHE A N 1
ATOM 829 C CA . PHE A 1 102 ? 3.443 -6.632 -8.550 1.00 70.44 102 PHE A CA 1
ATOM 830 C C . PHE A 1 102 ? 4.516 -7.716 -8.353 1.00 70.44 102 PHE A C 1
ATOM 832 O O . PHE A 1 102 ? 4.437 -8.808 -8.901 1.00 70.44 102 PHE A O 1
ATOM 839 N N . VAL A 1 103 ? 5.419 -7.485 -7.404 1.00 67.62 103 VAL A N 1
ATOM 840 C CA . VAL A 1 103 ? 6.514 -8.404 -7.088 1.00 67.62 103 VAL A CA 1
ATOM 841 C C . VAL A 1 103 ? 6.047 -9.766 -6.568 1.00 67.62 103 VAL A C 1
ATOM 843 O O . VAL A 1 103 ? 6.624 -10.774 -6.939 1.00 67.62 103 VAL A O 1
ATOM 846 N N . THR A 1 104 ? 4.998 -9.842 -5.755 1.00 61.25 104 THR A N 1
ATOM 847 C CA . THR A 1 104 ? 4.522 -11.115 -5.174 1.00 61.25 104 THR A CA 1
ATOM 848 C C . THR A 1 104 ? 3.618 -11.904 -6.117 1.00 61.25 104 THR A C 1
ATOM 850 O O . THR A 1 104 ? 3.622 -13.130 -6.077 1.00 61.25 104 THR A O 1
ATOM 853 N N . THR A 1 105 ? 2.863 -11.228 -6.986 1.00 61.28 105 THR A N 1
ATOM 854 C CA . THR A 1 105 ? 1.937 -11.888 -7.921 1.00 61.28 105 THR A CA 1
ATOM 855 C C . THR A 1 105 ? 2.695 -12.679 -8.989 1.00 61.28 105 THR A C 1
ATOM 857 O O . THR A 1 105 ? 2.263 -13.765 -9.378 1.00 61.28 105 THR A O 1
ATOM 860 N N . PHE A 1 106 ? 3.838 -12.150 -9.437 1.00 58.19 106 PHE A N 1
ATOM 861 C CA . PHE A 1 106 ? 4.700 -12.792 -10.428 1.00 58.19 106 PHE A CA 1
ATOM 862 C C . PHE A 1 106 ? 5.774 -13.687 -9.798 1.00 58.19 106 PHE A C 1
ATOM 864 O O . PHE A 1 106 ? 6.242 -14.602 -10.465 1.00 58.19 106 PHE A O 1
ATOM 871 N N . SER A 1 107 ? 6.127 -13.479 -8.522 1.00 59.00 107 SER A N 1
ATOM 872 C CA . SER A 1 107 ? 7.210 -14.204 -7.852 1.00 59.00 107 SER A CA 1
ATOM 873 C C . SER A 1 107 ? 6.743 -15.452 -7.111 1.00 59.00 107 SER A C 1
ATOM 875 O O . SER A 1 107 ? 6.426 -15.415 -5.921 1.00 59.00 107 SER A O 1
ATOM 877 N N . ARG A 1 108 ? 6.710 -16.589 -7.817 1.00 65.19 108 ARG A N 1
ATOM 878 C CA . ARG A 1 108 ? 6.619 -17.920 -7.184 1.00 65.19 108 ARG A CA 1
ATOM 879 C C . ARG A 1 108 ? 8.000 -18.560 -6.994 1.00 65.19 108 ARG A C 1
ATOM 881 O O . ARG A 1 108 ? 8.109 -19.559 -6.287 1.00 65.19 108 ARG A O 1
ATOM 888 N N . SER A 1 109 ? 9.038 -17.973 -7.596 1.00 68.56 109 SER A N 1
ATOM 889 C CA . SER A 1 109 ? 10.438 -18.400 -7.556 1.00 68.56 109 SER A CA 1
ATOM 890 C C . SER A 1 109 ? 11.386 -17.211 -7.305 1.00 68.56 109 SER A C 1
ATOM 892 O O . SER A 1 109 ? 11.100 -16.100 -7.749 1.00 68.56 109 SER A O 1
ATOM 894 N N . PRO A 1 110 ? 12.563 -17.413 -6.675 1.00 67.38 110 PRO A N 1
ATOM 895 C CA . PRO A 1 110 ? 13.597 -16.377 -6.554 1.00 67.38 110 PRO A CA 1
ATOM 896 C C . PRO A 1 110 ? 13.996 -15.730 -7.892 1.00 67.38 110 PRO A C 1
ATOM 898 O O . PRO A 1 110 ? 14.345 -14.552 -7.933 1.00 67.38 110 PRO A O 1
ATOM 901 N N . THR A 1 111 ? 13.923 -16.479 -8.996 1.00 68.25 111 THR A N 1
ATOM 902 C CA . THR A 1 111 ? 14.205 -15.968 -10.348 1.00 68.25 111 THR A CA 1
ATOM 903 C C . THR A 1 111 ? 13.166 -14.938 -10.796 1.00 68.25 111 THR A C 1
ATOM 905 O O . THR A 1 111 ? 13.518 -13.901 -11.355 1.00 68.25 111 THR A O 1
ATOM 908 N N . ASP A 1 112 ? 11.895 -15.180 -10.487 1.00 71.25 112 ASP A N 1
ATOM 909 C CA . ASP A 1 112 ? 10.782 -14.302 -10.849 1.00 71.25 112 ASP A CA 1
ATOM 910 C C . ASP A 1 112 ? 10.837 -12.972 -10.076 1.00 71.25 112 ASP A C 1
ATOM 912 O O . ASP A 1 112 ? 10.520 -11.909 -10.616 1.00 71.25 112 ASP A O 1
ATOM 916 N N . GLN A 1 113 ? 11.311 -13.012 -8.824 1.00 71.62 113 GLN A N 1
ATOM 917 C CA . GLN A 1 113 ? 11.575 -11.821 -8.015 1.00 71.62 113 GLN A CA 1
ATOM 918 C C . GLN A 1 113 ? 12.560 -10.878 -8.717 1.00 71.62 113 GLN A C 1
ATOM 920 O O . GLN A 1 113 ? 12.340 -9.667 -8.764 1.00 71.62 113 GLN A O 1
ATOM 925 N N . ASN A 1 114 ? 13.641 -11.434 -9.272 1.00 77.12 114 ASN A N 1
ATOM 926 C CA . ASN A 1 114 ? 14.665 -10.660 -9.968 1.00 77.12 114 ASN A CA 1
ATOM 927 C C . ASN A 1 114 ? 14.108 -10.039 -11.249 1.00 77.12 114 ASN A C 1
ATOM 929 O O . ASN A 1 114 ? 14.288 -8.844 -11.454 1.00 77.12 114 ASN A O 1
ATOM 933 N N . ILE A 1 115 ? 13.350 -10.802 -12.047 1.00 78.00 115 ILE A N 1
ATOM 934 C CA . ILE A 1 115 ? 12.683 -10.290 -13.257 1.00 78.00 115 ILE A CA 1
ATOM 935 C C . ILE A 1 115 ? 11.758 -9.121 -12.910 1.00 78.00 115 ILE A C 1
ATOM 937 O O . ILE A 1 115 ? 11.746 -8.105 -13.606 1.00 78.00 115 ILE A O 1
ATOM 941 N N . CYS A 1 116 ? 10.995 -9.243 -11.824 1.00 77.44 116 CYS A N 1
ATOM 942 C CA . CYS A 1 116 ? 10.070 -8.204 -11.406 1.00 77.44 116 CYS A CA 1
ATOM 943 C C . CYS A 1 116 ? 10.787 -6.943 -10.905 1.00 77.44 116 CYS A C 1
ATOM 945 O O . CYS A 1 116 ? 10.343 -5.832 -11.193 1.00 77.44 116 CYS A O 1
ATOM 947 N N . ASN A 1 117 ? 11.898 -7.098 -10.181 1.00 80.38 117 ASN A N 1
ATOM 948 C CA . ASN A 1 117 ? 12.727 -5.973 -9.751 1.00 80.38 117 ASN A CA 1
ATOM 949 C C . ASN A 1 117 ? 13.363 -5.263 -10.953 1.00 80.38 117 ASN A C 1
ATOM 951 O O . ASN A 1 117 ? 13.311 -4.038 -11.019 1.00 80.38 117 ASN A O 1
ATOM 955 N N . THR A 1 118 ? 13.882 -6.023 -11.923 1.00 85.38 118 THR A N 1
ATOM 956 C CA . THR A 1 118 ? 14.399 -5.485 -13.187 1.00 85.38 118 THR A CA 1
ATOM 957 C C . THR A 1 118 ? 13.313 -4.729 -13.950 1.00 85.38 118 THR A C 1
ATOM 959 O O . THR A 1 118 ? 13.539 -3.611 -14.397 1.00 85.38 118 THR A O 1
ATOM 962 N N . LEU A 1 119 ? 12.100 -5.278 -14.029 1.00 86.62 119 LEU A N 1
ATOM 963 C CA . LEU A 1 119 ? 10.981 -4.618 -14.699 1.00 86.62 119 LEU A CA 1
ATOM 964 C C . LEU A 1 119 ? 10.559 -3.320 -13.992 1.00 86.62 119 LEU A C 1
ATOM 966 O O . LEU A 1 119 ? 10.234 -2.335 -14.644 1.00 86.62 119 LEU A O 1
ATOM 970 N N . MET A 1 120 ? 10.596 -3.285 -12.658 1.00 84.69 120 MET A N 1
ATOM 971 C CA . MET A 1 120 ? 10.331 -2.057 -11.902 1.00 84.69 120 MET A CA 1
ATOM 972 C C . MET A 1 120 ? 11.422 -1.000 -12.108 1.00 84.69 120 MET A C 1
ATOM 974 O O . MET A 1 120 ? 11.095 0.182 -12.194 1.00 84.69 120 MET A O 1
ATOM 978 N N . SER A 1 121 ? 12.699 -1.388 -12.217 1.00 84.75 121 SER A N 1
ATOM 979 C CA . SER A 1 121 ? 13.758 -0.438 -12.588 1.00 84.75 121 SER A CA 1
ATOM 980 C C . SER A 1 121 ? 13.608 0.049 -14.027 1.00 84.75 121 SER A C 1
ATOM 982 O O . SER A 1 121 ? 13.743 1.242 -14.274 1.00 84.75 121 SER A O 1
ATOM 984 N N . GLU A 1 122 ? 13.231 -0.825 -14.960 1.00 88.44 122 GLU A N 1
ATOM 985 C CA . GLU A 1 122 ? 12.951 -0.438 -16.345 1.00 88.44 122 GLU A CA 1
ATOM 986 C C . GLU A 1 122 ? 11.792 0.565 -16.404 1.00 88.44 122 GLU A C 1
ATOM 988 O O . GLU A 1 122 ? 11.936 1.634 -16.978 1.00 88.44 122 GLU A O 1
ATOM 993 N N . PHE A 1 123 ? 10.668 0.303 -15.729 1.00 88.19 123 PHE A N 1
ATOM 994 C CA . PHE A 1 123 ? 9.548 1.248 -15.672 1.00 88.19 123 PHE A CA 1
ATOM 995 C C . PHE A 1 123 ? 9.885 2.566 -14.969 1.00 88.19 123 PHE A C 1
ATOM 997 O O . PHE A 1 123 ? 9.214 3.567 -15.220 1.00 88.19 123 PHE A O 1
ATOM 1004 N N . SER A 1 124 ? 10.898 2.593 -14.098 1.00 86.50 124 SER A N 1
ATOM 1005 C CA . SER A 1 124 ? 11.325 3.843 -13.468 1.00 86.50 124 SER A CA 1
ATOM 1006 C C . SER A 1 124 ? 11.891 4.828 -14.485 1.00 86.50 124 SER A C 1
ATOM 1008 O O . SER A 1 124 ? 11.602 6.012 -14.373 1.00 86.50 124 SER A O 1
ATOM 1010 N N . ILE A 1 125 ? 12.541 4.357 -15.557 1.00 88.38 125 ILE A N 1
ATOM 1011 C CA . ILE A 1 125 ? 13.072 5.243 -16.601 1.00 88.38 125 ILE A CA 1
ATOM 1012 C C . ILE A 1 125 ? 11.981 6.042 -17.321 1.00 88.38 125 ILE A C 1
ATOM 1014 O O . ILE A 1 125 ? 12.253 7.103 -17.867 1.00 88.38 125 ILE A O 1
ATOM 1018 N N . LEU A 1 126 ? 10.736 5.563 -17.306 1.00 85.75 126 LEU A N 1
ATOM 1019 C CA . LEU A 1 126 ? 9.606 6.263 -17.917 1.00 85.75 126 LEU A CA 1
ATOM 1020 C C . LEU A 1 126 ? 9.079 7.412 -17.048 1.00 85.75 126 LEU A C 1
ATOM 1022 O O . LEU A 1 126 ? 8.188 8.136 -17.479 1.00 85.75 126 LEU A O 1
ATOM 1026 N N . ASN A 1 127 ? 9.573 7.551 -15.816 1.00 82.69 127 ASN A N 1
ATOM 1027 C CA . ASN A 1 127 ? 9.165 8.602 -14.900 1.00 82.69 127 ASN A CA 1
ATOM 1028 C C . ASN A 1 127 ? 10.256 9.672 -14.790 1.00 82.69 127 ASN A C 1
ATOM 1030 O O . ASN A 1 127 ? 11.280 9.441 -14.141 1.00 82.69 127 ASN A O 1
ATOM 1034 N N . GLU A 1 128 ? 9.998 10.843 -15.369 1.00 79.00 128 GLU A N 1
ATOM 1035 C CA . GLU A 1 128 ? 10.915 11.992 -15.390 1.00 79.00 128 GLU A CA 1
ATOM 1036 C C . GLU A 1 128 ? 11.374 12.398 -13.979 1.00 79.00 128 GLU A C 1
ATOM 1038 O O . GLU A 1 128 ? 12.558 12.640 -13.756 1.00 79.00 128 GLU A O 1
ATOM 1043 N N . ASP A 1 129 ? 10.477 12.333 -12.985 1.00 79.56 129 ASP A N 1
ATOM 1044 C CA . ASP A 1 129 ? 10.774 12.640 -11.574 1.00 79.56 129 ASP A CA 1
ATOM 1045 C C . ASP A 1 129 ? 11.857 11.744 -10.946 1.00 79.56 129 ASP A C 1
ATOM 1047 O O . ASP A 1 129 ? 12.339 12.009 -9.842 1.00 79.56 129 ASP A O 1
ATOM 1051 N N . SER A 1 130 ? 12.179 10.617 -11.582 1.00 77.94 130 SER A N 1
ATOM 1052 C CA . SER A 1 130 ? 13.173 9.667 -11.081 1.00 77.94 130 SER A CA 1
ATOM 1053 C C . SER A 1 130 ? 14.527 9.761 -11.776 1.00 77.94 130 SER A C 1
ATOM 1055 O O . SER A 1 130 ? 15.447 9.035 -11.393 1.00 77.94 130 SER A O 1
ATOM 1057 N N . TRP A 1 131 ? 14.668 10.651 -12.760 1.00 84.50 131 TRP A N 1
ATOM 1058 C CA . TRP A 1 131 ? 15.928 10.842 -13.464 1.00 84.50 131 TRP A CA 1
ATOM 1059 C C . TRP A 1 131 ? 16.939 11.588 -12.581 1.00 84.50 131 TRP A C 1
ATOM 1061 O O . TRP A 1 131 ? 16.577 12.512 -11.847 1.00 84.50 131 TRP A O 1
ATOM 1071 N N . PRO A 1 132 ? 18.222 11.196 -12.613 1.00 82.00 132 PRO A N 1
ATOM 1072 C CA . PRO A 1 132 ? 19.261 11.918 -11.897 1.00 82.00 132 PRO A CA 1
ATOM 1073 C C . PRO A 1 132 ? 19.502 13.292 -12.541 1.00 82.00 132 PRO A C 1
ATOM 1075 O O . PRO A 1 132 ? 19.402 13.443 -13.755 1.00 82.00 132 PRO A O 1
ATOM 1078 N N . ILE A 1 133 ? 19.866 14.282 -11.715 1.00 77.19 133 ILE A N 1
ATOM 1079 C CA . ILE A 1 133 ? 20.155 15.667 -12.150 1.00 77.19 133 ILE A CA 1
ATOM 1080 C C . ILE A 1 133 ? 21.286 15.698 -13.188 1.00 77.19 133 ILE A C 1
ATOM 1082 O O . ILE A 1 133 ? 21.256 16.487 -14.127 1.00 77.19 133 ILE A O 1
ATOM 1086 N N . GLU A 1 134 ? 22.272 14.817 -13.025 1.00 77.50 134 GLU A N 1
ATOM 1087 C CA . GLU A 1 134 ? 23.331 14.584 -13.998 1.00 77.50 134 GLU A CA 1
ATOM 1088 C C . GLU A 1 134 ? 23.250 13.138 -14.482 1.00 77.50 134 GLU A C 1
ATOM 1090 O O . GLU A 1 134 ? 23.295 12.197 -13.685 1.00 77.50 134 GLU A O 1
ATOM 1095 N N . HIS A 1 135 ? 23.151 12.955 -15.795 1.00 75.69 135 HIS A N 1
ATOM 1096 C CA . HIS A 1 135 ? 23.122 11.641 -16.424 1.00 75.69 135 HIS A CA 1
ATOM 1097 C C . HIS A 1 135 ? 24.195 11.523 -17.508 1.00 75.69 135 HIS A C 1
ATOM 1099 O O . HIS A 1 135 ? 24.474 12.464 -18.257 1.00 75.69 135 HIS A O 1
ATOM 1105 N N . GLN A 1 136 ? 24.790 10.335 -17.617 1.00 74.81 136 GLN A N 1
ATOM 1106 C CA . GLN A 1 136 ? 25.747 10.035 -18.678 1.00 74.81 136 GLN A CA 1
ATOM 1107 C C . GLN A 1 136 ? 25.043 9.951 -20.044 1.00 74.81 136 GLN A C 1
ATOM 1109 O O . GLN A 1 136 ? 23.863 9.590 -20.106 1.00 74.81 136 GLN A O 1
ATOM 1114 N N . PRO A 1 137 ? 25.750 10.244 -21.153 1.00 70.81 137 PRO A N 1
ATOM 1115 C CA . PRO A 1 137 ? 25.246 9.953 -22.490 1.00 70.81 137 PRO A CA 1
ATOM 1116 C C . PRO A 1 137 ? 24.817 8.482 -22.599 1.00 70.81 137 PRO A C 1
ATOM 1118 O O . PRO A 1 137 ? 25.600 7.590 -22.281 1.00 70.81 137 PRO A O 1
ATOM 1121 N N . GLY A 1 138 ? 23.575 8.240 -23.025 1.00 74.06 138 GLY A N 1
ATOM 1122 C CA . GLY A 1 138 ? 23.002 6.894 -23.155 1.00 74.06 138 GLY A CA 1
ATOM 1123 C C . GLY A 1 138 ? 22.284 6.351 -21.913 1.00 74.06 138 GLY A C 1
ATOM 1124 O O . GLY A 1 138 ? 21.855 5.197 -21.924 1.00 74.06 138 GLY A O 1
ATOM 1125 N N . TYR A 1 139 ? 22.122 7.151 -20.850 1.00 83.56 139 TYR A N 1
ATOM 1126 C CA . TYR A 1 139 ? 21.287 6.782 -19.701 1.00 83.56 139 TYR A CA 1
ATOM 1127 C C . TYR A 1 139 ? 19.877 6.383 -20.158 1.00 83.56 139 TYR A C 1
ATOM 1129 O O . TYR A 1 139 ? 19.268 7.102 -20.942 1.00 83.56 139 TYR A O 1
ATOM 1137 N N . GLY A 1 140 ? 19.375 5.239 -19.689 1.00 84.38 140 GLY A N 1
ATOM 1138 C CA . GLY A 1 140 ? 18.027 4.756 -19.989 1.00 84.38 140 GLY A CA 1
ATOM 1139 C C . GLY A 1 140 ? 17.844 4.046 -21.331 1.00 84.38 140 GLY A C 1
ATOM 1140 O O . GLY A 1 140 ? 16.809 3.414 -21.539 1.00 84.38 140 GLY A O 1
ATOM 1141 N N . GLU A 1 141 ? 18.817 4.090 -22.250 1.00 87.44 141 GLU A N 1
ATOM 1142 C CA . GLU A 1 141 ? 18.667 3.447 -23.564 1.00 87.44 141 GLU A CA 1
ATOM 1143 C C . GLU A 1 141 ? 18.521 1.925 -23.458 1.00 87.44 141 GLU A C 1
ATOM 1145 O O . GLU A 1 141 ? 17.723 1.327 -24.181 1.00 87.44 141 GLU A O 1
ATOM 1150 N N . SER A 1 142 ? 19.290 1.282 -22.574 1.00 87.88 142 SER A N 1
ATOM 1151 C CA . SER A 1 142 ? 19.220 -0.166 -22.345 1.00 87.88 142 SER A CA 1
ATOM 1152 C C . SER A 1 142 ? 17.865 -0.600 -21.797 1.00 87.88 142 SER A C 1
ATOM 1154 O O . SER A 1 142 ? 17.321 -1.622 -22.212 1.00 87.88 142 SER A O 1
ATOM 1156 N N . GLU A 1 143 ? 17.306 0.195 -20.895 1.00 89.75 143 GLU A N 1
ATOM 1157 C CA . GLU A 1 143 ? 16.025 -0.023 -20.244 1.00 89.75 143 GLU A CA 1
ATOM 1158 C C . GLU A 1 143 ? 14.888 0.138 -21.253 1.00 89.75 143 GLU A C 1
ATOM 1160 O O . GLU A 1 143 ? 14.018 -0.728 -21.337 1.00 89.75 143 GLU A O 1
ATOM 1165 N N . ILE A 1 144 ? 14.934 1.179 -22.093 1.00 89.81 144 ILE A N 1
ATOM 1166 C CA . ILE A 1 144 ? 13.966 1.377 -23.180 1.00 89.81 144 ILE A CA 1
ATOM 1167 C C . ILE A 1 144 ? 14.052 0.246 -24.210 1.00 89.81 144 ILE A C 1
ATOM 1169 O O . ILE A 1 144 ? 13.011 -0.268 -24.620 1.00 89.81 144 ILE A O 1
ATOM 1173 N N . LYS A 1 145 ? 15.257 -0.197 -24.594 1.00 89.94 145 LYS A N 1
ATOM 1174 C CA . LYS A 1 145 ? 15.436 -1.354 -25.493 1.00 89.94 145 LYS A CA 1
ATOM 1175 C C . LYS A 1 145 ? 14.842 -2.624 -24.887 1.00 89.94 145 LYS A C 1
ATOM 1177 O O . LYS A 1 145 ? 14.069 -3.304 -25.556 1.00 89.94 145 LYS A O 1
ATOM 1182 N N . SER A 1 146 ? 15.127 -2.901 -23.615 1.00 90.12 146 SER A N 1
ATOM 1183 C CA . SER A 1 146 ? 14.572 -4.058 -22.901 1.00 90.12 146 SER A CA 1
ATOM 1184 C C . SER A 1 146 ? 13.040 -4.020 -22.845 1.00 90.12 146 SER A C 1
ATOM 1186 O O . SER A 1 146 ? 12.377 -5.018 -23.142 1.00 90.12 146 SER A O 1
ATOM 1188 N N . LEU A 1 147 ? 12.452 -2.855 -22.549 1.00 90.44 147 LEU A N 1
ATOM 1189 C CA . LEU A 1 147 ? 10.998 -2.667 -22.569 1.00 90.44 147 LEU A CA 1
ATOM 1190 C C . LEU A 1 147 ? 10.427 -2.883 -23.973 1.00 90.44 147 LEU A C 1
ATOM 1192 O O . LEU A 1 147 ? 9.432 -3.589 -24.125 1.00 90.44 147 LEU A O 1
ATOM 1196 N N . CYS A 1 148 ? 11.067 -2.331 -25.005 1.00 91.31 148 CYS A N 1
ATOM 1197 C CA . CYS A 1 148 ? 10.627 -2.509 -26.385 1.00 91.31 148 CYS A CA 1
ATOM 1198 C C . CYS A 1 148 ? 10.641 -3.982 -26.796 1.00 91.31 148 CYS A C 1
ATOM 1200 O O . CYS A 1 148 ? 9.646 -4.468 -27.330 1.00 91.31 148 CYS A O 1
ATOM 1202 N N . GLN A 1 149 ? 11.704 -4.716 -26.466 1.00 91.19 149 GLN A N 1
ATOM 1203 C CA . GLN A 1 149 ? 11.784 -6.160 -26.701 1.00 91.19 149 GLN A CA 1
ATOM 1204 C C . GLN A 1 149 ? 10.674 -6.915 -25.976 1.00 91.19 149 GLN A C 1
ATOM 1206 O O . GLN A 1 149 ? 10.033 -7.791 -26.554 1.00 91.19 149 GLN A O 1
ATOM 1211 N N . ARG A 1 150 ? 10.402 -6.552 -24.719 1.00 88.50 150 ARG A N 1
ATOM 1212 C CA . ARG A 1 150 ? 9.393 -7.218 -23.890 1.00 88.50 150 ARG A CA 1
ATOM 1213 C C . ARG A 1 150 ? 7.965 -6.990 -24.384 1.00 88.50 150 ARG A C 1
ATOM 1215 O O . ARG A 1 150 ? 7.143 -7.895 -24.276 1.00 88.50 150 ARG A O 1
ATOM 1222 N N . PHE A 1 151 ? 7.676 -5.807 -24.922 1.00 88.50 151 PHE A N 1
ATOM 1223 C CA . PHE A 1 151 ? 6.348 -5.433 -25.417 1.00 88.50 151 PHE A CA 1
ATOM 1224 C C . PHE A 1 151 ? 6.188 -5.561 -26.940 1.00 88.50 151 PHE A C 1
ATOM 1226 O O . PHE A 1 151 ? 5.113 -5.267 -27.458 1.00 88.50 151 PHE A O 1
ATOM 1233 N N . GLY A 1 152 ? 7.219 -6.016 -27.662 1.00 89.75 152 GLY A N 1
ATOM 1234 C CA . GLY A 1 152 ? 7.183 -6.150 -29.122 1.00 89.75 152 GLY A CA 1
ATOM 1235 C C . GLY A 1 152 ? 7.086 -4.807 -29.853 1.00 89.75 152 GLY A C 1
ATOM 1236 O O . GLY A 1 152 ? 6.394 -4.701 -30.865 1.00 89.75 152 GLY A O 1
ATOM 1237 N N . LEU A 1 153 ? 7.735 -3.771 -29.321 1.00 92.12 153 LEU A N 1
ATOM 1238 C CA . LEU A 1 153 ? 7.734 -2.411 -29.858 1.00 92.12 153 LEU A CA 1
ATOM 1239 C C . LEU A 1 153 ? 8.973 -2.147 -30.726 1.00 92.12 153 LEU A C 1
ATOM 1241 O O . LEU A 1 153 ? 9.995 -2.820 -30.605 1.00 92.12 153 LEU A O 1
ATOM 1245 N N . ASN A 1 154 ? 8.896 -1.132 -31.591 1.00 91.06 154 ASN A N 1
ATOM 1246 C CA . ASN A 1 154 ? 10.020 -0.733 -32.438 1.00 91.06 154 ASN A CA 1
ATOM 1247 C C . ASN A 1 154 ? 11.114 -0.032 -31.613 1.00 91.06 154 ASN A C 1
ATOM 1249 O O . ASN A 1 154 ? 10.988 1.147 -31.284 1.00 91.06 154 ASN A O 1
ATOM 1253 N N . GLU A 1 155 ? 12.198 -0.756 -31.325 1.00 89.50 155 GLU A N 1
ATOM 1254 C CA . GLU A 1 155 ? 13.320 -0.262 -30.523 1.00 89.50 155 GLU A CA 1
ATOM 1255 C C . GLU A 1 155 ? 13.894 1.064 -31.034 1.00 89.50 155 GLU A C 1
ATOM 1257 O O . GLU A 1 155 ? 14.065 1.986 -30.239 1.00 89.50 155 GLU A O 1
ATOM 1262 N N . SER A 1 156 ? 14.173 1.191 -32.339 1.00 86.19 156 SER A N 1
ATOM 1263 C CA . SER A 1 156 ? 14.852 2.383 -32.866 1.00 86.19 156 SER A CA 1
ATOM 1264 C C . SER A 1 156 ? 13.996 3.630 -32.675 1.00 86.19 156 SER A C 1
ATOM 1266 O O . SER A 1 156 ? 14.480 4.651 -32.202 1.00 86.19 156 SER A O 1
ATOM 1268 N N . LEU A 1 157 ? 12.694 3.517 -32.953 1.00 89.75 157 LEU A N 1
ATOM 1269 C CA . LEU A 1 157 ? 11.752 4.621 -32.810 1.00 89.75 157 LEU A CA 1
ATOM 1270 C C . LEU A 1 157 ? 11.675 5.125 -31.363 1.00 89.75 157 LEU A C 1
ATOM 1272 O O . LEU A 1 157 ? 11.746 6.331 -31.123 1.00 89.75 157 LEU A O 1
ATOM 1276 N N . TYR A 1 158 ? 11.507 4.223 -30.395 1.00 87.88 158 TYR A N 1
ATOM 1277 C CA . TYR A 1 158 ? 11.303 4.615 -28.998 1.00 87.88 158 TYR A CA 1
ATOM 1278 C C . TYR A 1 158 ? 12.594 5.056 -28.309 1.00 87.88 158 TYR A C 1
ATOM 1280 O O . TYR A 1 158 ? 12.541 5.971 -27.489 1.00 87.88 158 TYR A O 1
ATOM 1288 N N . VAL A 1 159 ? 13.746 4.482 -28.668 1.00 86.31 159 VAL A N 1
ATOM 1289 C CA . VAL A 1 159 ? 15.053 4.951 -28.182 1.00 86.31 159 VAL A CA 1
ATOM 1290 C C . VAL A 1 159 ? 15.339 6.361 -28.697 1.00 86.31 159 VAL A C 1
ATOM 1292 O O . VAL A 1 159 ? 15.650 7.240 -27.896 1.00 86.31 159 VAL A O 1
ATOM 1295 N N . ASP A 1 160 ? 15.150 6.617 -29.995 1.00 84.00 160 ASP A N 1
ATOM 1296 C CA . ASP A 1 160 ? 15.367 7.947 -30.582 1.00 84.00 160 ASP A CA 1
ATOM 1297 C C . ASP A 1 160 ? 14.419 8.993 -29.973 1.00 84.00 160 ASP A C 1
ATOM 1299 O O . ASP A 1 160 ? 14.826 10.115 -29.652 1.00 84.00 160 ASP A O 1
ATOM 1303 N N . THR A 1 161 ? 13.158 8.610 -29.751 1.00 86.19 161 THR A N 1
ATOM 1304 C CA . THR A 1 161 ? 12.159 9.463 -29.088 1.00 86.19 161 THR A CA 1
ATOM 1305 C C . THR A 1 161 ? 12.569 9.770 -27.649 1.00 86.19 161 THR A C 1
ATOM 1307 O O . THR A 1 161 ? 12.560 10.931 -27.245 1.00 86.19 161 THR A O 1
ATOM 1310 N N . PHE A 1 162 ? 12.976 8.759 -26.879 1.00 85.06 162 PHE A N 1
ATOM 1311 C CA . PHE A 1 162 ? 13.401 8.920 -25.490 1.00 85.06 162 PHE A CA 1
ATOM 1312 C C . PHE A 1 162 ? 14.631 9.831 -25.365 1.00 85.06 162 PHE A C 1
ATOM 1314 O O . PHE A 1 162 ? 14.627 10.772 -24.573 1.00 85.06 162 PHE A O 1
ATOM 1321 N N . VAL A 1 163 ? 15.651 9.622 -26.204 1.00 81.19 163 VAL A N 1
ATOM 1322 C CA . VAL A 1 163 ? 16.848 10.478 -26.249 1.00 81.19 163 VAL A CA 1
ATOM 1323 C C . VAL A 1 163 ? 16.491 11.912 -26.640 1.00 81.19 163 VAL A C 1
ATOM 1325 O O . VAL A 1 163 ? 17.105 12.855 -26.140 1.00 81.19 163 VAL A O 1
ATOM 1328 N N . THR A 1 164 ? 15.504 12.097 -27.519 1.00 82.56 164 THR A N 1
ATOM 1329 C CA . THR A 1 164 ? 15.008 13.427 -27.888 1.00 82.56 164 THR A CA 1
ATOM 1330 C C . THR A 1 164 ? 14.327 14.103 -26.702 1.00 82.56 164 THR A C 1
ATOM 1332 O O . THR A 1 164 ? 14.679 15.237 -26.403 1.00 82.56 164 THR A O 1
ATOM 1335 N N . ILE A 1 165 ? 13.429 13.409 -25.992 1.00 78.94 165 ILE A N 1
ATOM 1336 C CA . ILE A 1 165 ? 12.709 13.933 -24.816 1.00 78.94 165 ILE A CA 1
ATOM 1337 C C . ILE A 1 165 ? 13.676 14.281 -23.679 1.00 78.94 165 ILE A C 1
ATOM 1339 O O . ILE A 1 165 ? 13.598 15.385 -23.148 1.00 78.94 165 ILE A O 1
ATOM 1343 N N . MET A 1 166 ? 14.646 13.414 -23.367 1.00 74.75 166 MET A N 1
ATOM 1344 C CA . MET A 1 166 ? 15.688 13.704 -22.367 1.00 74.75 166 MET A CA 1
ATOM 1345 C C . MET A 1 166 ? 16.510 14.959 -22.697 1.00 74.75 166 MET A C 1
ATOM 1347 O O . MET A 1 166 ? 17.061 15.599 -21.806 1.00 74.75 166 MET A O 1
ATOM 1351 N N . LYS A 1 167 ? 16.612 15.323 -23.981 1.00 67.69 167 LYS A N 1
ATOM 1352 C CA . LYS A 1 167 ? 17.313 16.526 -24.450 1.00 67.69 167 LYS A CA 1
ATOM 1353 C C . LYS A 1 167 ? 16.419 17.770 -24.522 1.00 67.69 167 LYS A C 1
ATOM 1355 O O . LYS A 1 167 ? 16.914 18.810 -24.953 1.00 67.69 167 LYS A O 1
ATOM 1360 N N . ILE A 1 168 ? 15.144 17.709 -24.125 1.00 49.59 168 ILE A N 1
ATOM 1361 C CA . ILE A 1 168 ? 14.268 18.887 -24.061 1.00 49.59 168 ILE A CA 1
ATOM 1362 C C . ILE A 1 168 ? 14.419 19.552 -22.683 1.00 49.59 168 ILE A C 1
ATOM 1364 O O . ILE A 1 168 ? 13.943 19.007 -21.689 1.00 49.59 168 ILE A O 1
ATOM 1368 N N . PRO A 1 169 ? 14.996 20.764 -22.586 1.00 45.16 169 PRO A N 1
ATOM 1369 C CA . PRO A 1 169 ? 14.814 21.593 -21.408 1.00 45.16 169 PRO A CA 1
ATOM 1370 C C . PRO A 1 169 ? 13.396 22.173 -21.461 1.00 45.16 169 PRO A C 1
ATOM 1372 O O . PRO A 1 169 ? 13.138 23.144 -22.175 1.00 45.16 169 PRO A O 1
ATOM 1375 N N . VAL A 1 170 ? 12.450 21.595 -20.717 1.00 38.00 170 VAL A N 1
ATOM 1376 C CA . VAL A 1 170 ? 11.114 22.191 -20.553 1.00 38.00 170 VAL A CA 1
ATOM 1377 C C . VAL A 1 170 ? 11.206 23.337 -19.542 1.00 38.00 170 VAL A C 1
ATOM 1379 O O . VAL A 1 170 ? 10.779 23.248 -18.395 1.00 38.00 170 VAL A O 1
ATOM 1382 N N . HIS A 1 171 ? 11.774 24.459 -19.972 1.00 45.44 171 HIS A N 1
ATOM 1383 C CA . HIS A 1 171 ? 11.455 25.755 -19.387 1.00 45.44 171 HIS A CA 1
ATOM 1384 C C . HIS A 1 171 ? 10.444 26.448 -20.288 1.00 45.44 171 HIS A C 1
ATOM 1386 O O . HIS A 1 171 ? 10.828 27.093 -21.259 1.00 45.44 171 HIS A O 1
ATOM 1392 N N . SER A 1 172 ? 9.152 26.332 -19.974 1.00 41.25 172 SER A N 1
ATOM 1393 C CA . SER A 1 172 ? 8.174 27.404 -20.230 1.00 41.25 172 SER A CA 1
ATOM 1394 C C . SER A 1 172 ? 6.779 27.047 -19.712 1.00 41.25 172 SER A C 1
ATOM 1396 O O . SER A 1 172 ? 6.114 26.193 -20.284 1.00 41.25 172 SER A O 1
ATOM 1398 N N . CYS A 1 173 ? 6.325 27.750 -18.664 1.00 32.31 173 CYS A N 1
ATOM 1399 C CA . CYS A 1 173 ? 5.027 28.449 -18.642 1.00 32.31 173 CYS A CA 1
ATOM 1400 C C . CYS A 1 173 ? 4.791 29.184 -17.305 1.00 32.31 173 CYS A C 1
ATOM 1402 O O . CYS A 1 173 ? 4.125 28.671 -16.410 1.00 32.31 173 CYS A O 1
ATOM 1404 N N . HIS A 1 174 ? 5.250 30.433 -17.206 1.00 30.67 174 HIS A N 1
ATOM 1405 C CA . HIS A 1 174 ? 4.529 31.484 -16.478 1.00 30.67 174 HIS A CA 1
ATOM 1406 C C . HIS A 1 174 ? 4.605 32.775 -17.307 1.00 30.67 174 HIS A C 1
ATOM 1408 O O . HIS A 1 174 ? 5.717 33.238 -17.568 1.00 30.67 174 HIS A O 1
ATOM 1414 N N . PRO A 1 175 ? 3.472 33.339 -17.764 1.00 48.19 175 PRO A N 1
ATOM 1415 C CA . PRO A 1 175 ? 3.457 34.682 -18.323 1.00 48.19 175 PRO A CA 1
ATOM 1416 C C . PRO A 1 175 ? 3.494 35.703 -17.176 1.00 48.19 175 PRO A C 1
ATOM 1418 O O . PRO A 1 175 ? 2.723 35.592 -16.220 1.00 48.19 175 PRO A O 1
ATOM 1421 N N . GLN A 1 176 ? 4.417 36.662 -17.276 1.00 43.97 176 GLN A N 1
ATOM 1422 C CA . GLN A 1 176 ? 4.331 37.950 -16.581 1.00 43.97 176 GLN A CA 1
ATOM 1423 C C . GLN A 1 176 ? 3.417 38.891 -17.363 1.00 43.97 176 GLN A C 1
ATOM 1425 O O . GLN A 1 176 ? 3.443 38.813 -18.613 1.00 43.97 176 GLN A O 1
#

Foldseek 3Di:
DQALQVQLQVLLVVLLVVLVVVLVVVVPDPPDALLNNLVSLVVSLVVLVVCLVDPGPSNVLSVVCVVVCHDPNRGHDHDPDDHDPSNVVSVVVSVVSVCPRQQNVQDPDPVSNVVSVLLSVLSLLVPPVNDDPDDDPCPSLVSLQVVCVVVVHDSVVRSVVSSVVVPDPPPDDDDD

Radius of gyration: 23.9 Å; chains: 1; bounding box: 53×56×62 Å